Protein AF-A0A1J1H0W5-F1 (afdb_monomer_lite)

Radius of gyration: 16.23 Å; chains: 1; bounding box: 29×40×57 Å

Structure (mmCIF, N/CA/C/O backbone):
data_AF-A0A1J1H0W5-F1
#
_entry.id   AF-A0A1J1H0W5-F1
#
loop_
_atom_site.group_PDB
_atom_site.id
_atom_site.type_symbol
_atom_site.label_atom_id
_atom_site.label_alt_id
_atom_site.label_comp_id
_atom_site.label_asym_id
_atom_site.label_entity_id
_atom_site.label_seq_id
_atom_site.pdbx_PDB_ins_code
_atom_site.Cartn_x
_atom_site.Cartn_y
_atom_site.Cartn_z
_atom_site.occupancy
_atom_site.B_iso_or_equiv
_atom_site.auth_seq_id
_atom_site.auth_comp_id
_atom_site.auth_asym_id
_atom_site.auth_atom_id
_atom_site.pdbx_PDB_model_num
ATOM 1 N N . MET A 1 1 ? 16.595 33.497 -21.948 1.00 41.28 1 MET A N 1
ATOM 2 C CA . MET A 1 1 ? 16.938 32.380 -21.045 1.00 41.28 1 MET A CA 1
ATOM 3 C C . MET A 1 1 ? 15.684 32.081 -20.248 1.00 41.28 1 MET A C 1
ATOM 5 O O . MET A 1 1 ? 15.305 32.911 -19.437 1.00 41.28 1 MET A O 1
ATOM 9 N N . GLY A 1 2 ? 14.958 31.023 -20.613 1.00 39.31 2 GLY A N 1
ATOM 10 C CA . GLY A 1 2 ? 13.680 30.686 -19.987 1.00 39.31 2 GLY A CA 1
ATOM 11 C C . GLY A 1 2 ? 13.919 30.038 -18.631 1.00 39.31 2 GLY A C 1
ATOM 12 O O . GLY A 1 2 ? 14.630 29.039 -18.549 1.00 39.31 2 GLY A O 1
ATOM 13 N N . SER A 1 3 ? 13.364 30.646 -17.591 1.00 46.19 3 SER A N 1
ATOM 14 C CA . SER A 1 3 ? 13.200 30.083 -16.258 1.00 46.19 3 SER A CA 1
ATOM 15 C C . SER A 1 3 ? 12.463 28.753 -16.395 1.00 46.19 3 SER A C 1
ATOM 17 O O . SER A 1 3 ? 11.330 28.718 -16.866 1.00 46.19 3 SER A O 1
ATOM 19 N N . GLY A 1 4 ? 13.133 27.655 -16.044 1.00 38.47 4 GLY A N 1
ATOM 20 C CA . GLY A 1 4 ? 12.473 26.368 -15.895 1.00 38.47 4 GLY A CA 1
ATOM 21 C C . GLY A 1 4 ? 11.466 26.495 -14.765 1.00 38.47 4 GLY A C 1
ATOM 22 O O . GLY A 1 4 ? 11.858 26.672 -13.616 1.00 38.47 4 GLY A O 1
ATOM 23 N N . GLU A 1 5 ? 10.184 26.472 -15.104 1.00 40.41 5 GLU A N 1
ATOM 24 C CA . GLU A 1 5 ? 9.109 26.339 -14.134 1.00 40.41 5 GLU A CA 1
ATOM 25 C C . GLU A 1 5 ? 9.297 24.985 -13.446 1.00 40.41 5 GLU A C 1
ATOM 27 O O . GLU A 1 5 ? 8.983 23.925 -13.993 1.00 40.41 5 GLU A O 1
ATOM 32 N N . GLU A 1 6 ? 9.903 25.012 -12.261 1.00 44.88 6 GLU A N 1
ATOM 33 C CA . GLU A 1 6 ? 9.913 23.885 -11.347 1.00 44.88 6 GLU A CA 1
ATOM 34 C C . GLU A 1 6 ? 8.461 23.645 -10.941 1.00 44.88 6 GLU A C 1
ATOM 36 O O . GLU A 1 6 ? 7.933 24.290 -10.035 1.00 44.88 6 GLU A O 1
ATOM 41 N N . VAL A 1 7 ? 7.786 22.750 -11.669 1.00 44.03 7 VAL A N 1
ATOM 42 C CA . VAL A 1 7 ? 6.472 22.227 -11.299 1.00 44.03 7 VAL A CA 1
ATOM 43 C C . VAL A 1 7 ? 6.652 21.520 -9.961 1.00 44.03 7 VAL A C 1
ATOM 45 O O . VAL A 1 7 ? 6.958 20.330 -9.886 1.00 44.03 7 VAL A O 1
ATOM 48 N N . SER A 1 8 ? 6.494 22.286 -8.888 1.00 45.38 8 SER A N 1
ATOM 49 C CA . SER A 1 8 ? 6.282 21.772 -7.550 1.00 45.38 8 SER A CA 1
ATOM 50 C C . SER A 1 8 ? 4.943 21.059 -7.614 1.00 45.38 8 SER A C 1
ATOM 52 O O . SER A 1 8 ? 3.898 21.688 -7.498 1.00 45.38 8 SER A O 1
ATOM 54 N N . GLN A 1 9 ? 4.961 19.758 -7.921 1.00 52.62 9 GLN A N 1
ATOM 55 C CA . GLN A 1 9 ? 3.784 18.915 -7.758 1.00 52.62 9 GLN A CA 1
ATOM 56 C C . GLN A 1 9 ? 3.333 19.098 -6.314 1.00 52.62 9 GLN A C 1
ATOM 58 O O . GLN A 1 9 ? 4.004 18.618 -5.399 1.00 52.62 9 GLN A O 1
ATOM 63 N N . GLU A 1 10 ? 2.243 19.836 -6.131 1.00 48.41 10 GLU A N 1
ATOM 64 C CA . GLU A 1 10 ? 1.542 19.985 -4.869 1.00 48.41 10 GLU A CA 1
ATOM 65 C C . GLU A 1 10 ? 1.201 18.569 -4.399 1.00 48.41 10 GLU A C 1
ATOM 67 O O . GLU A 1 10 ? 0.291 17.911 -4.906 1.00 48.41 10 GLU A O 1
ATOM 72 N N . ARG A 1 11 ? 2.053 18.014 -3.532 1.00 59.56 11 ARG A N 1
ATOM 73 C CA . ARG A 1 11 ? 1.816 16.703 -2.948 1.00 59.56 11 ARG A CA 1
ATOM 74 C C . ARG A 1 11 ? 0.683 16.912 -1.973 1.00 59.56 11 ARG A C 1
ATOM 76 O O . ARG A 1 11 ? 0.903 17.469 -0.900 1.00 59.56 11 ARG A O 1
ATOM 83 N N . THR A 1 12 ? -0.510 16.472 -2.348 1.00 70.62 12 THR A N 1
ATOM 84 C CA . THR A 1 12 ? -1.612 16.389 -1.401 1.00 70.62 12 THR A CA 1
ATOM 85 C C . THR A 1 12 ? -1.138 15.593 -0.187 1.00 70.62 12 THR A C 1
ATOM 87 O O . THR A 1 12 ? -0.471 14.559 -0.317 1.00 70.62 12 THR A O 1
ATOM 90 N N . GLU A 1 13 ? -1.414 16.109 1.009 1.00 81.00 13 GLU A N 1
ATOM 91 C CA . GLU A 1 13 ? -0.881 15.564 2.266 1.00 81.00 13 GLU A CA 1
ATOM 92 C C . GLU A 1 13 ? -1.337 14.122 2.540 1.00 81.00 13 GLU A C 1
ATOM 94 O O . GLU A 1 13 ? -0.700 13.405 3.312 1.00 81.00 13 GLU A O 1
ATOM 99 N N . ASN A 1 14 ? -2.397 13.687 1.855 1.00 87.56 14 ASN A N 1
ATOM 100 C CA . ASN A 1 14 ? -2.951 12.341 1.882 1.00 87.56 14 ASN A CA 1
ATOM 101 C C . ASN A 1 14 ? -2.386 11.410 0.788 1.00 87.56 14 ASN A C 1
ATOM 103 O O . ASN A 1 14 ? -2.964 10.360 0.504 1.00 87.56 14 ASN A O 1
ATOM 107 N N . SER A 1 15 ? -1.271 11.774 0.144 1.00 90.12 15 SER A N 1
ATOM 108 C CA . SER A 1 15 ? -0.644 10.967 -0.908 1.00 90.12 15 SER A CA 1
ATOM 109 C C . SER A 1 15 ? 0.643 10.264 -0.453 1.00 90.12 15 SER A C 1
ATOM 111 O O . SER A 1 15 ? 1.508 10.827 0.219 1.00 90.12 15 SER A O 1
ATOM 113 N N . ILE A 1 16 ? 0.800 9.005 -0.869 1.00 91.56 16 ILE A N 1
ATOM 114 C CA . ILE A 1 16 ? 1.981 8.169 -0.648 1.00 91.56 16 ILE A CA 1
ATOM 115 C C . ILE A 1 16 ? 2.591 7.817 -2.002 1.00 91.56 16 ILE A C 1
ATOM 117 O O . ILE A 1 16 ? 2.038 7.032 -2.773 1.00 91.56 16 ILE A O 1
ATOM 121 N N . GLN A 1 17 ? 3.786 8.339 -2.273 1.00 92.12 17 GLN A N 1
ATOM 122 C CA . GLN A 1 17 ? 4.566 7.930 -3.436 1.00 92.12 17 GLN A CA 1
ATOM 123 C C . GLN A 1 17 ? 5.438 6.719 -3.089 1.00 92.12 17 GLN A C 1
ATOM 125 O O . GLN A 1 17 ? 6.348 6.801 -2.259 1.00 92.12 17 GLN A O 1
ATOM 130 N N . VAL A 1 18 ? 5.179 5.587 -3.742 1.00 94.50 18 VAL A N 1
ATOM 131 C CA . VAL A 1 18 ? 5.936 4.353 -3.518 1.00 94.50 18 VAL A CA 1
ATOM 132 C C . VAL A 1 18 ? 7.129 4.238 -4.457 1.00 94.50 18 VAL A C 1
ATOM 134 O O . VAL A 1 18 ? 7.125 4.717 -5.594 1.00 94.50 18 VAL A O 1
ATOM 137 N N . SER A 1 19 ? 8.156 3.538 -3.989 1.00 92.31 19 SER A N 1
ATOM 138 C CA . SER A 1 19 ? 9.332 3.183 -4.770 1.00 92.31 19 SER A CA 1
ATOM 139 C C . SER A 1 19 ? 9.667 1.705 -4.581 1.00 92.31 19 SER A C 1
ATOM 141 O O . SER A 1 19 ? 9.126 1.017 -3.717 1.00 92.31 19 SER A O 1
ATOM 143 N N . MET A 1 20 ? 10.585 1.203 -5.403 1.00 91.75 20 MET A N 1
ATOM 144 C CA . MET A 1 20 ? 11.031 -0.192 -5.351 1.00 91.75 20 MET A CA 1
ATOM 145 C C . MET A 1 20 ? 11.972 -0.494 -4.173 1.00 91.75 20 MET A C 1
ATOM 147 O O . MET A 1 20 ? 12.334 -1.650 -3.970 1.00 91.75 20 MET A O 1
ATOM 151 N N . THR A 1 21 ? 12.405 0.515 -3.408 1.00 91.56 21 THR A N 1
ATOM 152 C CA . THR A 1 21 ? 13.414 0.331 -2.349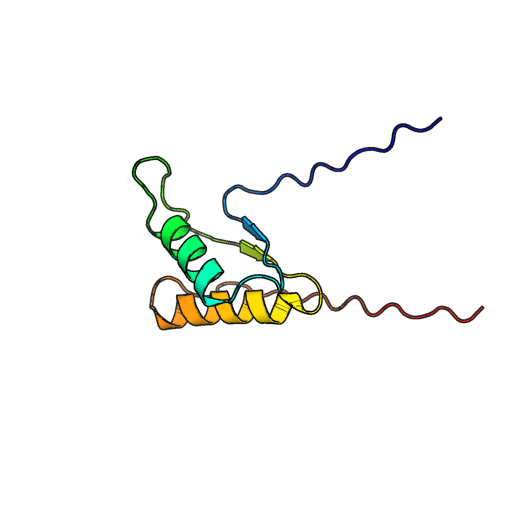 1.00 91.56 21 THR A CA 1
ATOM 153 C C . THR A 1 21 ? 12.831 -0.215 -1.050 1.00 91.56 21 THR A C 1
ATOM 155 O O . THR A 1 21 ? 13.566 -0.761 -0.225 1.00 91.56 21 THR A O 1
ATOM 158 N N . LYS A 1 22 ? 11.518 -0.075 -0.842 1.00 93.94 22 LYS A N 1
ATOM 159 C CA . LYS A 1 22 ? 10.818 -0.560 0.350 1.00 93.94 22 LYS A CA 1
ATOM 160 C C . LYS A 1 22 ? 9.758 -1.586 -0.033 1.00 93.94 22 LYS A C 1
ATOM 162 O O . LYS A 1 22 ? 9.207 -1.576 -1.130 1.00 93.94 22 LYS A O 1
ATOM 167 N N . LYS A 1 23 ? 9.477 -2.493 0.902 1.00 94.56 23 LYS A N 1
ATOM 168 C CA . LYS A 1 23 ? 8.449 -3.525 0.731 1.00 94.56 23 LYS A CA 1
ATOM 169 C C . LYS A 1 23 ? 7.043 -2.905 0.788 1.00 94.56 23 LYS A C 1
ATOM 171 O O . LYS A 1 23 ? 6.864 -1.912 1.491 1.00 94.56 23 LYS A O 1
ATOM 176 N N . PRO A 1 24 ? 6.029 -3.526 0.163 1.00 94.00 24 PRO A N 1
ATOM 177 C CA . PRO A 1 24 ? 4.643 -3.053 0.236 1.00 94.00 24 PRO A CA 1
ATOM 178 C C . PRO A 1 24 ? 4.122 -2.881 1.673 1.00 94.00 24 PRO A C 1
ATOM 180 O O . PRO A 1 24 ? 3.436 -1.910 1.970 1.00 94.00 24 PRO A O 1
ATOM 183 N N . THR A 1 25 ? 4.533 -3.762 2.594 1.00 94.94 25 THR A N 1
ATOM 184 C CA . THR A 1 25 ? 4.179 -3.696 4.025 1.00 94.94 25 THR A CA 1
ATOM 185 C C . THR A 1 25 ? 4.619 -2.401 4.706 1.00 94.94 25 THR A C 1
ATOM 187 O O . THR A 1 25 ? 3.969 -1.944 5.641 1.00 94.94 25 THR A O 1
ATOM 190 N N . PHE A 1 26 ? 5.717 -1.790 4.253 1.00 94.94 26 PHE A N 1
ATOM 191 C CA . PHE A 1 26 ? 6.176 -0.508 4.780 1.00 94.94 26 PHE A CA 1
ATOM 192 C C . PHE A 1 26 ? 5.189 0.608 4.432 1.00 94.94 26 PHE A C 1
ATOM 194 O O . PHE A 1 26 ? 4.788 1.367 5.309 1.00 94.94 26 PHE A O 1
ATOM 201 N N . TYR A 1 27 ? 4.757 0.667 3.172 1.00 94.88 27 TYR A N 1
ATOM 202 C CA . TYR A 1 27 ? 3.802 1.670 2.705 1.00 94.88 27 TYR A CA 1
ATOM 203 C C . TYR A 1 27 ? 2.399 1.444 3.274 1.00 94.88 27 TYR A C 1
ATOM 205 O O . TYR A 1 27 ? 1.748 2.413 3.647 1.00 94.88 27 TYR A O 1
ATOM 213 N N . ALA A 1 28 ? 1.977 0.189 3.452 1.00 93.56 28 ALA A N 1
ATOM 214 C CA . ALA A 1 28 ? 0.716 -0.137 4.121 1.00 93.56 28 ALA A CA 1
ATOM 215 C C . ALA A 1 28 ? 0.669 0.395 5.565 1.00 93.56 28 ALA A C 1
ATOM 217 O O . ALA A 1 28 ? -0.333 0.960 5.987 1.00 93.56 28 ALA A O 1
ATOM 218 N N . ARG A 1 29 ? 1.779 0.308 6.316 1.00 93.38 29 ARG A N 1
ATOM 219 C CA . ARG A 1 29 ? 1.869 0.889 7.670 1.00 93.38 29 ARG A CA 1
ATOM 220 C C . ARG A 1 29 ? 1.764 2.414 7.673 1.00 93.38 29 ARG A C 1
ATOM 222 O O . ARG A 1 29 ? 1.224 2.970 8.624 1.00 93.38 29 ARG A O 1
ATOM 229 N N . ILE A 1 30 ? 2.287 3.081 6.643 1.00 92.00 30 ILE A N 1
ATOM 230 C CA . ILE A 1 30 ? 2.134 4.535 6.484 1.00 92.00 30 ILE A CA 1
ATOM 231 C C . ILE A 1 30 ? 0.668 4.865 6.204 1.00 92.00 30 ILE A C 1
ATOM 233 O O . ILE A 1 30 ? 0.105 5.698 6.904 1.00 92.00 30 ILE A O 1
ATOM 237 N N . GLY A 1 31 ? 0.039 4.161 5.258 1.00 91.00 31 GLY A N 1
ATOM 238 C CA . GLY A 1 31 ? -1.382 4.329 4.955 1.00 91.00 31 GLY A CA 1
ATOM 239 C C . GLY A 1 31 ? -2.269 4.081 6.175 1.00 91.00 31 GLY A C 1
ATOM 240 O O . GLY A 1 31 ? -3.152 4.880 6.457 1.00 91.00 31 GLY A O 1
ATOM 241 N N . LYS A 1 32 ? -1.965 3.056 6.981 1.00 91.50 32 LYS A N 1
ATOM 242 C CA . LYS A 1 32 ? -2.650 2.804 8.257 1.00 91.50 32 LYS A CA 1
ATOM 243 C C . LYS A 1 32 ? -2.596 4.006 9.191 1.00 91.50 32 LYS A C 1
ATOM 245 O O . LYS A 1 32 ? -3.627 4.412 9.704 1.00 91.50 32 LYS A O 1
ATOM 250 N N . ARG A 1 33 ? -1.408 4.586 9.390 1.00 90.06 33 ARG A N 1
ATOM 251 C CA . ARG A 1 33 ? -1.244 5.777 10.239 1.00 90.06 33 ARG A CA 1
ATOM 252 C C . ARG A 1 33 ? -1.990 6.988 9.686 1.00 90.06 33 ARG A C 1
ATOM 254 O O . ARG A 1 33 ? -2.486 7.785 10.468 1.00 90.06 33 ARG A O 1
ATOM 261 N N . MET A 1 34 ? -2.074 7.120 8.362 1.00 89.19 34 MET A N 1
ATOM 262 C CA . MET A 1 34 ? -2.867 8.174 7.727 1.00 89.19 34 MET A CA 1
ATOM 263 C C . MET A 1 34 ? -4.370 7.991 7.981 1.00 89.19 34 MET A C 1
ATOM 265 O O . MET A 1 34 ? -5.041 8.981 8.232 1.00 89.19 34 MET A O 1
ATOM 269 N N . PHE A 1 35 ? -4.884 6.758 7.997 1.00 87.50 35 PHE A N 1
ATOM 270 C CA . PHE A 1 35 ? -6.295 6.473 8.297 1.00 87.50 35 PHE A CA 1
ATOM 271 C C . PHE A 1 35 ? -6.654 6.546 9.782 1.00 87.50 35 PHE A C 1
ATOM 273 O O . PHE A 1 35 ? -7.759 6.944 10.125 1.00 87.50 35 PHE A O 1
ATOM 280 N N . THR A 1 36 ? -5.754 6.152 10.684 1.00 85.31 36 THR A N 1
ATOM 281 C CA . THR A 1 36 ? -6.028 6.194 12.132 1.00 85.31 36 THR A CA 1
ATOM 282 C C . THR A 1 36 ? -5.741 7.557 12.754 1.00 85.31 36 THR A C 1
ATOM 284 O O . THR A 1 36 ? -6.152 7.810 13.882 1.00 85.31 36 THR A O 1
ATOM 287 N N . GLY A 1 37 ? -5.008 8.415 12.041 1.00 78.69 37 GLY A N 1
ATOM 288 C CA . GLY A 1 37 ? -4.444 9.637 12.593 1.00 78.69 37 GLY A CA 1
ATOM 289 C C . GLY A 1 37 ? -3.315 9.355 13.589 1.00 78.69 37 GLY A C 1
ATOM 290 O O . GLY A 1 37 ? -2.986 8.207 13.910 1.00 78.69 37 GLY A O 1
ATOM 291 N N . ASN A 1 38 ? -2.696 10.431 14.061 1.00 79.06 38 ASN A N 1
ATOM 292 C CA . ASN A 1 38 ? -1.770 10.456 15.190 1.00 79.06 38 ASN A CA 1
ATOM 293 C C . ASN A 1 38 ? -2.055 11.711 16.034 1.00 79.06 38 ASN A C 1
ATOM 295 O O . ASN A 1 38 ? -2.771 12.599 15.583 1.00 79.06 38 ASN A O 1
ATOM 299 N N . GLU A 1 39 ? -1.446 11.840 17.212 1.00 74.31 39 GLU A N 1
ATOM 300 C CA . GLU A 1 39 ? -1.603 13.023 18.082 1.00 74.31 39 GLU A CA 1
ATOM 301 C C . GLU A 1 39 ? -1.283 14.353 17.364 1.00 74.31 39 GLU A C 1
ATOM 303 O O . GLU A 1 39 ? -1.820 15.399 17.716 1.00 74.31 39 GLU A O 1
ATOM 308 N N . GLU A 1 40 ? -0.452 14.308 16.318 1.00 74.94 40 GLU A N 1
ATOM 309 C CA . GLU A 1 40 ? -0.051 15.472 15.517 1.00 74.94 40 GLU A CA 1
ATOM 310 C C . GLU A 1 40 ? -0.906 15.709 14.261 1.00 74.94 40 GLU A C 1
ATOM 312 O O . GLU A 1 40 ? -0.884 16.808 13.707 1.00 74.94 40 GLU A O 1
ATOM 317 N N . LYS A 1 41 ? -1.616 14.690 13.755 1.00 78.56 41 LYS A N 1
ATOM 318 C CA . LYS A 1 41 ? -2.346 14.770 12.480 1.00 78.56 41 LYS A CA 1
ATOM 319 C C . LYS A 1 41 ? -3.663 14.013 12.542 1.00 78.56 41 LYS A C 1
ATOM 321 O O . LYS A 1 41 ? -3.689 12.824 12.857 1.00 78.56 41 LYS A O 1
ATOM 326 N N . ASN A 1 42 ? -4.734 14.695 12.151 1.00 83.69 42 ASN A N 1
ATOM 327 C CA . ASN A 1 42 ? -6.047 14.080 12.012 1.00 83.69 42 ASN A CA 1
ATOM 328 C C . ASN A 1 42 ? -6.023 12.942 10.975 1.00 83.69 42 ASN A C 1
ATOM 330 O O . ASN A 1 42 ? -5.235 12.998 10.024 1.00 83.69 42 ASN A O 1
ATOM 334 N N . PRO A 1 43 ? -6.869 11.916 11.158 1.00 88.38 43 PRO A N 1
ATOM 335 C CA . PRO A 1 43 ? -7.052 10.868 10.165 1.00 88.38 43 PRO A CA 1
ATOM 336 C C . PRO A 1 43 ? -7.570 11.442 8.841 1.00 88.38 43 PRO A C 1
ATOM 338 O O . PRO A 1 43 ? -8.329 12.411 8.830 1.00 88.38 43 PRO A O 1
ATOM 341 N N . PHE A 1 44 ? -7.168 10.825 7.733 1.00 88.56 44 PHE A N 1
ATOM 342 C CA . PHE A 1 44 ? -7.690 11.116 6.400 1.00 88.56 44 PHE A CA 1
ATOM 343 C C . PHE A 1 44 ? -8.776 10.110 6.016 1.00 88.56 44 PHE A C 1
ATOM 345 O O . PHE A 1 44 ? -8.610 8.911 6.232 1.00 88.56 44 PHE A O 1
ATOM 352 N N . ASP A 1 45 ? -9.836 10.593 5.367 1.00 87.31 45 ASP A N 1
ATOM 353 C CA . ASP A 1 45 ? -10.896 9.741 4.807 1.00 87.31 45 ASP A CA 1
ATOM 354 C C . ASP A 1 45 ? -10.442 8.983 3.548 1.00 87.31 45 ASP A C 1
ATOM 356 O O . ASP A 1 45 ? -10.959 7.912 3.232 1.00 87.31 45 ASP A O 1
ATOM 360 N N . GLU A 1 46 ? -9.460 9.524 2.821 1.00 88.38 46 GLU A N 1
ATOM 361 C CA . GLU A 1 46 ? -8.915 8.937 1.596 1.00 88.38 46 GLU A CA 1
ATOM 362 C C . GLU A 1 46 ? -7.388 9.044 1.571 1.00 88.38 46 GLU A C 1
ATOM 364 O O . GLU A 1 46 ? -6.829 10.100 1.870 1.00 88.38 46 GLU A O 1
ATOM 369 N N . VAL A 1 47 ? -6.716 7.965 1.152 1.00 89.69 47 VAL A N 1
ATOM 370 C CA . VAL A 1 47 ? -5.259 7.910 0.967 1.00 89.69 47 VAL A CA 1
ATOM 371 C C . VAL A 1 47 ? -4.926 7.470 -0.456 1.00 89.69 47 VAL A C 1
ATOM 373 O O . VAL A 1 47 ? -5.351 6.408 -0.911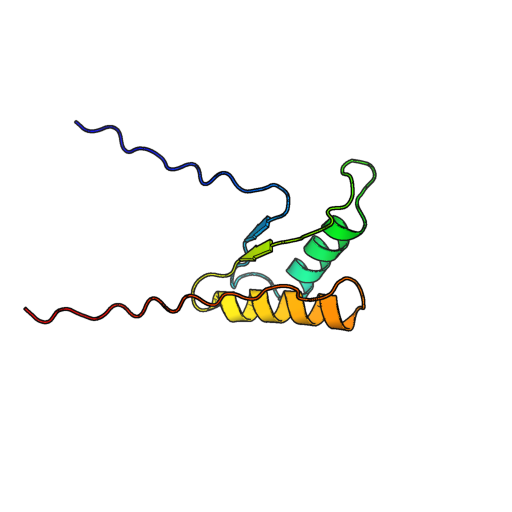 1.00 89.69 47 VAL A O 1
ATOM 376 N N . ILE A 1 48 ? -4.100 8.256 -1.147 1.00 91.38 48 ILE A N 1
ATOM 377 C CA . ILE A 1 48 ? -3.734 8.023 -2.548 1.00 91.38 48 ILE A CA 1
ATOM 378 C C . ILE A 1 48 ? -2.357 7.361 -2.613 1.00 91.38 48 ILE A C 1
ATOM 380 O O . ILE A 1 48 ? -1.352 7.977 -2.265 1.00 91.38 48 ILE A O 1
ATOM 384 N N . ILE A 1 49 ? -2.274 6.118 -3.097 1.00 92.06 49 ILE A N 1
ATOM 385 C CA . ILE A 1 49 ? -0.998 5.397 -3.247 1.00 92.06 49 ILE A CA 1
ATOM 386 C C . ILE A 1 49 ? -0.559 5.403 -4.714 1.00 92.06 49 ILE A C 1
ATOM 388 O O . ILE A 1 49 ? -1.130 4.710 -5.555 1.00 92.06 49 ILE A O 1
ATOM 392 N N . THR A 1 50 ? 0.518 6.126 -5.016 1.00 92.00 50 THR A N 1
ATOM 393 C CA . THR A 1 50 ? 1.022 6.306 -6.385 1.00 92.00 50 THR A CA 1
ATOM 394 C C . THR A 1 50 ? 2.344 5.576 -6.585 1.00 92.00 50 THR A C 1
ATOM 396 O O . THR A 1 50 ? 3.318 5.832 -5.878 1.00 92.00 50 THR A O 1
ATOM 399 N N . GLY A 1 51 ? 2.420 4.701 -7.592 1.00 91.00 51 GLY A N 1
ATOM 400 C CA . GLY A 1 51 ? 3.646 3.997 -7.980 1.00 91.00 51 GLY A CA 1
ATOM 401 C C . GLY A 1 51 ? 3.916 4.097 -9.477 1.00 91.00 51 GLY A C 1
ATOM 402 O O . GLY A 1 51 ? 3.043 3.787 -10.284 1.00 91.00 51 GLY A O 1
ATOM 403 N N . LEU A 1 52 ? 5.136 4.496 -9.847 1.00 89.81 52 LEU A N 1
ATOM 404 C CA . LEU A 1 52 ? 5.548 4.671 -11.243 1.00 89.81 52 LEU A CA 1
ATOM 405 C C . LEU A 1 52 ? 6.259 3.424 -11.789 1.00 89.81 52 LEU A C 1
ATOM 407 O O . LEU A 1 52 ? 7.160 2.873 -11.150 1.00 89.81 52 LEU A O 1
ATOM 411 N N . GLY A 1 53 ? 5.889 3.001 -13.001 1.00 89.12 53 GLY A N 1
ATOM 412 C CA . GLY A 1 53 ? 6.529 1.885 -13.703 1.00 89.12 53 GLY A CA 1
ATOM 413 C C . GLY A 1 53 ? 6.496 0.586 -12.893 1.00 89.12 53 GLY A C 1
ATOM 414 O O . GLY A 1 53 ? 5.439 0.104 -12.500 1.00 89.12 53 GLY A O 1
ATOM 415 N N . SER A 1 54 ? 7.662 0.010 -12.599 1.00 88.94 54 SER A N 1
ATOM 416 C CA . SER A 1 54 ? 7.748 -1.225 -11.804 1.00 88.94 54 SER A CA 1
ATOM 417 C C . SER A 1 54 ? 7.236 -1.058 -10.367 1.00 88.94 54 SER A C 1
ATOM 419 O O . SER A 1 54 ? 6.773 -2.033 -9.772 1.00 88.94 54 SER A O 1
ATOM 421 N N . ALA A 1 55 ? 7.262 0.167 -9.823 1.00 92.00 55 ALA A N 1
ATOM 422 C CA . ALA A 1 55 ? 6.776 0.459 -8.476 1.00 92.00 55 ALA A CA 1
ATOM 423 C C . ALA A 1 55 ? 5.245 0.384 -8.361 1.00 92.00 55 ALA A C 1
ATOM 425 O O . ALA A 1 55 ? 4.729 0.279 -7.251 1.00 92.00 55 ALA A O 1
ATOM 426 N N . THR A 1 56 ? 4.505 0.346 -9.475 1.00 91.56 56 THR A N 1
ATOM 427 C CA . THR A 1 56 ? 3.052 0.112 -9.461 1.00 91.56 56 THR A CA 1
ATOM 428 C C . THR A 1 56 ? 2.700 -1.203 -8.755 1.00 91.56 56 THR A C 1
ATOM 430 O O . THR A 1 56 ? 1.731 -1.255 -8.005 1.00 91.56 56 THR A O 1
ATOM 433 N N . LYS A 1 57 ? 3.533 -2.250 -8.879 1.00 91.75 57 LYS A N 1
ATOM 434 C CA . LYS A 1 57 ? 3.332 -3.515 -8.143 1.00 91.75 57 LYS A CA 1
ATOM 435 C C . LYS A 1 57 ? 3.404 -3.329 -6.627 1.00 91.75 57 LYS A C 1
ATOM 437 O O . LYS A 1 57 ? 2.694 -4.004 -5.888 1.00 91.75 57 LYS A O 1
ATOM 442 N N . ILE A 1 58 ? 4.254 -2.412 -6.166 1.00 94.75 58 ILE A N 1
ATOM 443 C CA . ILE A 1 58 ? 4.386 -2.083 -4.746 1.00 94.75 58 ILE A CA 1
ATOM 444 C C . ILE A 1 58 ? 3.163 -1.302 -4.265 1.00 94.75 58 ILE A C 1
ATOM 446 O O . ILE A 1 58 ? 2.668 -1.592 -3.180 1.00 94.75 58 ILE A O 1
ATOM 450 N N . ALA A 1 59 ? 2.643 -0.381 -5.085 1.00 93.00 59 ALA A N 1
ATOM 451 C CA . ALA A 1 59 ? 1.431 0.381 -4.780 1.00 93.00 59 ALA A CA 1
ATOM 452 C C . ALA A 1 59 ? 0.223 -0.549 -4.606 1.00 93.00 59 ALA A C 1
ATOM 454 O O . ALA A 1 59 ? -0.437 -0.519 -3.571 1.00 93.00 59 ALA A O 1
ATOM 455 N N . ILE A 1 60 ? 0.010 -1.448 -5.575 1.00 92.19 60 ILE A N 1
ATOM 456 C CA . ILE A 1 60 ? -1.057 -2.458 -5.534 1.00 92.19 60 ILE A CA 1
ATOM 457 C C . ILE A 1 60 ? -0.887 -3.368 -4.314 1.00 92.19 60 ILE A C 1
ATOM 459 O O . ILE A 1 60 ? -1.844 -3.628 -3.591 1.00 92.19 60 ILE A O 1
ATOM 463 N N . GLY A 1 61 ? 0.339 -3.832 -4.052 1.00 93.81 61 GLY A N 1
ATOM 464 C CA . GLY A 1 61 ? 0.618 -4.677 -2.894 1.00 93.81 61 GLY A CA 1
ATOM 465 C C . GLY A 1 61 ? 0.320 -3.982 -1.564 1.00 93.81 61 GLY A C 1
ATOM 466 O O . GLY A 1 61 ? -0.195 -4.622 -0.655 1.00 93.81 61 GLY A O 1
ATOM 467 N N . ALA A 1 62 ? 0.623 -2.688 -1.443 1.00 94.12 62 ALA A N 1
ATOM 468 C CA . ALA A 1 62 ? 0.355 -1.921 -0.231 1.00 94.12 62 ALA A CA 1
ATOM 469 C C . ALA A 1 62 ? -1.153 -1.746 -0.013 1.00 94.12 62 ALA A C 1
ATOM 471 O O . ALA A 1 62 ? -1.637 -2.041 1.077 1.00 94.12 62 ALA A O 1
ATOM 472 N N . ALA A 1 63 ? -1.889 -1.366 -1.062 1.00 92.19 63 ALA A N 1
ATOM 473 C CA . ALA A 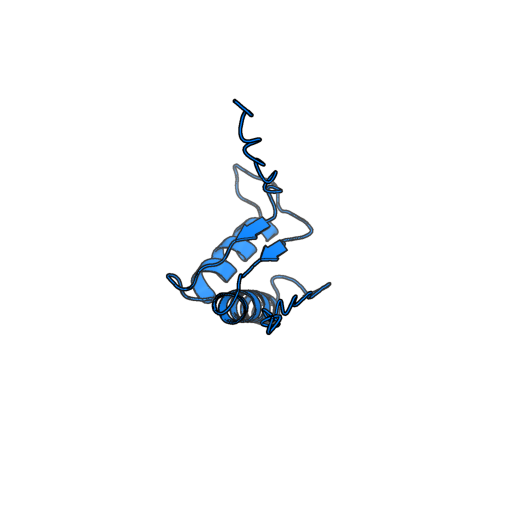1 63 ? -3.344 -1.247 -1.021 1.00 92.19 63 ALA A CA 1
ATOM 474 C C . ALA A 1 63 ? -4.020 -2.582 -0.656 1.00 92.19 63 ALA A C 1
ATOM 476 O O . ALA A 1 63 ? -4.866 -2.622 0.228 1.00 92.19 63 ALA A O 1
ATOM 477 N N . SER A 1 64 ? -3.580 -3.695 -1.256 1.00 93.81 64 SER A N 1
ATOM 478 C CA . SER A 1 64 ? -4.126 -5.026 -0.954 1.00 93.81 64 SER A CA 1
ATOM 479 C C . SER A 1 64 ? -3.856 -5.476 0.486 1.00 93.81 64 SER A C 1
ATOM 481 O O . SER A 1 64 ? -4.676 -6.173 1.075 1.00 93.81 64 SER A O 1
ATOM 483 N N . ILE A 1 65 ? -2.718 -5.097 1.080 1.00 94.31 65 ILE A N 1
ATOM 484 C CA . ILE A 1 65 ? -2.457 -5.371 2.502 1.00 94.31 65 ILE A CA 1
ATOM 485 C C . ILE A 1 65 ? -3.417 -4.566 3.378 1.00 94.31 65 ILE A C 1
ATOM 487 O O . ILE A 1 65 ? -3.980 -5.124 4.311 1.00 94.31 65 ILE A O 1
ATOM 491 N N . MET A 1 66 ? -3.628 -3.287 3.060 1.00 91.25 66 MET A N 1
ATOM 492 C CA . MET A 1 66 ? -4.539 -2.429 3.822 1.00 91.25 66 MET A CA 1
ATOM 493 C C . MET A 1 66 ? -5.985 -2.931 3.775 1.00 91.25 66 MET A C 1
ATOM 495 O O . MET A 1 66 ? -6.646 -2.952 4.808 1.00 91.25 66 MET A O 1
ATOM 499 N N . GLU A 1 67 ? -6.434 -3.398 2.611 1.00 91.50 67 GLU A N 1
ATOM 500 C CA . GLU A 1 67 ? -7.747 -4.028 2.439 1.00 91.50 67 GLU A CA 1
ATOM 501 C C . GLU A 1 67 ? -7.869 -5.327 3.251 1.00 91.50 67 GLU A C 1
ATOM 503 O O . GLU A 1 67 ? -8.846 -5.528 3.962 1.00 91.50 67 GLU A O 1
ATOM 508 N N . LYS A 1 68 ? -6.847 -6.194 3.222 1.00 92.75 68 LYS A N 1
ATOM 509 C CA . LYS A 1 68 ? -6.838 -7.450 3.998 1.00 92.75 68 LYS A CA 1
ATOM 510 C C . LYS A 1 68 ? -6.824 -7.248 5.509 1.00 92.75 68 LYS A C 1
ATOM 512 O O . LYS A 1 68 ? -7.290 -8.118 6.235 1.00 92.75 68 LYS A O 1
ATOM 517 N N . GLU A 1 69 ? -6.225 -6.159 5.976 1.00 90.69 69 GLU A N 1
ATOM 518 C CA . GLU A 1 69 ? -6.194 -5.795 7.394 1.00 90.69 69 GLU A CA 1
ATOM 519 C C . GLU A 1 69 ? -7.442 -5.003 7.833 1.00 90.69 69 GLU A C 1
ATOM 521 O O . GLU A 1 69 ? -7.465 -4.531 8.968 1.00 90.69 69 GLU A O 1
ATOM 526 N N . ASP A 1 70 ? -8.452 -4.857 6.964 1.00 87.62 70 ASP A N 1
ATOM 527 C CA . ASP A 1 70 ? -9.699 -4.116 7.219 1.00 87.62 70 ASP A CA 1
ATOM 528 C C . ASP A 1 70 ? -9.458 -2.645 7.620 1.00 87.62 70 ASP A C 1
ATOM 530 O O . ASP A 1 70 ? -10.195 -2.041 8.391 1.00 87.62 70 ASP A O 1
ATOM 534 N N . ILE A 1 71 ? -8.370 -2.051 7.113 1.00 85.06 71 ILE A N 1
ATOM 535 C CA . ILE A 1 71 ? -7.985 -0.660 7.412 1.00 85.06 71 ILE A CA 1
ATOM 536 C C . ILE A 1 71 ? -8.754 0.319 6.515 1.00 85.06 71 ILE A C 1
ATOM 538 O O . ILE A 1 71 ? -8.973 1.467 6.892 1.00 85.06 71 ILE A O 1
ATOM 542 N N . GLY A 1 72 ? -9.144 -0.121 5.318 1.00 80.94 72 GLY A N 1
ATOM 543 C CA . GLY A 1 72 ? -9.893 0.673 4.350 1.00 80.94 72 GLY A CA 1
ATOM 544 C C . GLY A 1 72 ? -10.204 -0.125 3.086 1.00 80.94 72 GLY A C 1
ATOM 545 O O . GLY A 1 72 ? -9.623 -1.183 2.847 1.00 80.94 72 GLY A O 1
ATOM 546 N N . CYS A 1 73 ? -11.114 0.394 2.265 1.00 81.50 73 CYS A N 1
ATOM 547 C CA . CYS A 1 73 ? -11.509 -0.220 0.996 1.00 81.50 73 CYS A CA 1
ATOM 548 C C . CYS A 1 73 ? -10.849 0.494 -0.190 1.00 81.50 73 CYS A C 1
ATOM 550 O O . CYS A 1 73 ? -10.692 1.716 -0.187 1.00 81.50 73 CYS A O 1
ATOM 552 N N . ILE A 1 74 ? -10.501 -0.253 -1.239 1.00 85.56 74 ILE A N 1
ATOM 553 C CA . ILE A 1 74 ? -9.983 0.335 -2.479 1.00 85.56 74 ILE A CA 1
ATOM 554 C C . ILE A 1 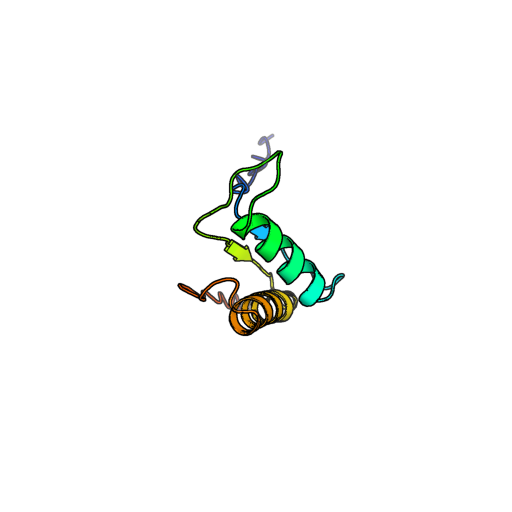74 ? -11.160 0.922 -3.269 1.00 85.56 74 ILE A C 1
ATOM 556 O O . ILE A 1 74 ? -11.889 0.192 -3.935 1.00 85.56 74 ILE A O 1
ATOM 560 N N . TYR A 1 75 ? -11.347 2.243 -3.208 1.00 81.44 75 TYR A N 1
ATOM 561 C CA . TYR A 1 75 ? -12.440 2.922 -3.919 1.00 81.44 75 TYR A CA 1
ATOM 562 C C . TYR A 1 75 ? -12.154 3.113 -5.416 1.00 81.44 75 TYR A C 1
ATOM 564 O O . TYR A 1 75 ? -13.015 2.886 -6.265 1.00 81.44 75 TYR A O 1
ATOM 572 N N . HIS A 1 76 ? -10.927 3.508 -5.762 1.00 81.50 76 HIS A N 1
ATOM 573 C CA . HIS A 1 76 ? -10.527 3.757 -7.143 1.00 81.50 76 HIS A CA 1
ATOM 574 C C . HIS A 1 76 ? -9.095 3.282 -7.395 1.00 81.50 76 HIS A C 1
ATOM 576 O O . HIS A 1 76 ? -8.192 3.541 -6.602 1.00 81.50 76 HIS A O 1
ATOM 582 N N . SER A 1 77 ? -8.868 2.606 -8.525 1.00 78.56 77 SER A N 1
ATOM 583 C CA . SER A 1 77 ? -7.522 2.257 -8.983 1.00 78.56 77 SER A CA 1
ATOM 584 C C . SER A 1 77 ? -7.339 2.686 -10.435 1.00 78.56 77 SER A C 1
ATOM 586 O O . SER A 1 77 ? -8.103 2.295 -11.317 1.00 78.56 77 SER A O 1
ATOM 588 N N . MET A 1 78 ? -6.319 3.508 -10.683 1.00 77.31 78 MET A N 1
ATOM 589 C CA . MET A 1 78 ? -5.962 3.974 -12.019 1.00 77.31 78 MET A CA 1
ATOM 590 C C . MET A 1 78 ? -4.540 3.521 -12.344 1.00 77.31 78 MET A C 1
ATOM 592 O O . MET A 1 78 ? -3.586 3.874 -11.653 1.00 77.31 78 MET A O 1
ATOM 596 N N . ILE A 1 79 ? -4.387 2.739 -13.414 1.00 77.56 79 ILE A N 1
ATOM 597 C CA . ILE A 1 79 ? -3.081 2.293 -13.912 1.00 77.56 79 ILE A CA 1
ATOM 598 C C . ILE A 1 79 ? -2.859 2.925 -15.283 1.00 77.56 79 ILE A C 1
ATOM 600 O O . ILE A 1 79 ? -3.460 2.516 -16.275 1.00 77.56 79 ILE A O 1
ATOM 604 N N . CYS A 1 80 ? -1.971 3.916 -15.351 1.00 70.38 80 CYS A N 1
ATOM 605 C CA . CYS A 1 80 ? -1.586 4.538 -16.613 1.00 70.38 80 CYS A CA 1
ATOM 606 C C . CYS A 1 80 ? -0.390 3.797 -17.231 1.00 70.38 80 CYS A C 1
ATOM 608 O O . CYS A 1 80 ? 0.725 3.837 -16.707 1.00 70.38 80 CYS A O 1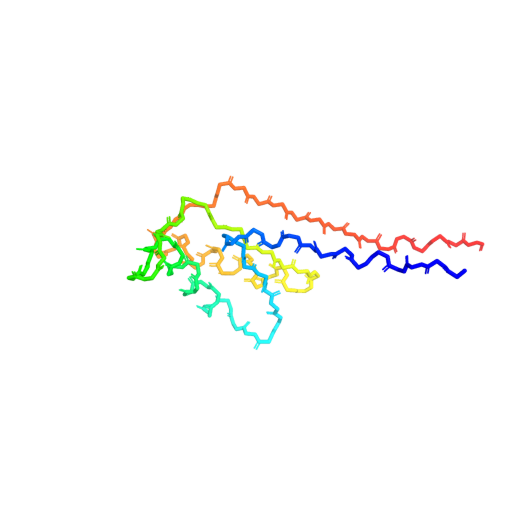
ATOM 610 N N . ASN A 1 81 ? -0.615 3.118 -18.359 1.00 66.75 81 ASN A N 1
ATOM 611 C CA . ASN A 1 81 ? 0.451 2.494 -19.142 1.00 66.75 81 ASN A CA 1
ATOM 612 C C . ASN A 1 81 ? 0.942 3.449 -20.239 1.00 66.75 81 ASN A C 1
ATOM 614 O O . ASN A 1 81 ? 0.426 3.463 -21.354 1.00 66.75 81 ASN A O 1
ATOM 618 N N . CYS A 1 82 ? 1.993 4.216 -19.947 1.00 60.38 82 CYS A N 1
ATOM 619 C CA . CYS A 1 82 ? 2.707 4.993 -20.959 1.00 60.38 82 CYS A CA 1
ATOM 620 C C . CYS A 1 82 ? 3.697 4.099 -21.716 1.00 60.38 82 CYS A C 1
ATOM 622 O O . CYS A 1 82 ? 4.888 4.043 -21.401 1.00 60.38 82 CYS A O 1
ATOM 624 N N . THR A 1 83 ? 3.226 3.393 -22.743 1.00 66.12 83 THR A N 1
ATOM 625 C CA . THR A 1 83 ? 4.131 2.717 -23.678 1.00 66.12 83 THR A CA 1
ATOM 626 C C . THR A 1 83 ? 4.748 3.772 -24.595 1.00 66.12 83 THR A C 1
ATOM 628 O O . THR A 1 83 ? 4.044 4.381 -25.400 1.00 66.12 83 THR A O 1
ATOM 631 N N . LYS A 1 84 ? 6.066 4.012 -24.501 1.00 57.91 84 LYS A N 1
ATOM 632 C CA . LYS A 1 84 ? 6.780 4.850 -25.479 1.00 57.91 84 LYS A CA 1
ATOM 633 C C . LYS A 1 84 ? 6.660 4.193 -26.859 1.00 57.91 84 LYS A C 1
ATOM 635 O O . LYS A 1 84 ? 7.469 3.333 -27.203 1.00 57.91 84 LYS A O 1
ATOM 640 N N . ARG A 1 85 ? 5.665 4.577 -27.667 1.00 55.16 85 ARG A N 1
ATOM 641 C CA . ARG A 1 85 ? 5.663 4.254 -29.097 1.00 55.16 85 ARG A CA 1
ATOM 642 C C . ARG A 1 85 ? 6.877 4.956 -29.696 1.00 55.16 85 ARG A C 1
ATOM 644 O O . ARG A 1 85 ? 6.894 6.179 -29.806 1.00 55.16 85 ARG A O 1
ATOM 651 N N . LYS A 1 86 ? 7.918 4.193 -30.042 1.00 54.53 86 LYS A N 1
ATOM 652 C CA . LYS A 1 86 ? 8.994 4.700 -30.896 1.00 54.53 86 LYS A CA 1
ATOM 653 C C . LYS A 1 86 ? 8.350 5.090 -32.224 1.00 54.53 86 LYS A C 1
ATOM 655 O O . LYS A 1 86 ? 7.982 4.219 -33.006 1.00 54.53 86 LYS A O 1
ATOM 660 N N . ILE A 1 87 ? 8.195 6.389 -32.454 1.00 61.84 87 ILE A N 1
ATOM 661 C CA . ILE A 1 87 ? 7.913 6.928 -33.780 1.00 61.84 87 ILE A CA 1
ATOM 662 C C . ILE A 1 87 ? 9.169 6.626 -34.604 1.00 61.84 87 ILE A C 1
ATOM 664 O O . ILE A 1 87 ? 10.204 7.265 -34.416 1.00 61.84 87 ILE A O 1
ATOM 668 N N . LYS A 1 88 ? 9.113 5.577 -35.433 1.00 59.12 88 LYS A N 1
ATOM 669 C CA . LYS A 1 88 ? 10.091 5.376 -36.506 1.00 59.12 88 LYS A CA 1
ATOM 670 C C . LYS A 1 88 ? 9.921 6.566 -37.452 1.00 59.12 88 LYS A C 1
ATOM 672 O O . LYS A 1 88 ? 8.843 6.724 -38.017 1.00 59.12 88 LYS A O 1
ATOM 677 N N . ARG A 1 89 ? 10.940 7.423 -37.516 1.00 64.50 89 ARG A N 1
ATOM 678 C CA . ARG A 1 89 ? 11.128 8.334 -38.646 1.00 64.50 89 ARG A CA 1
ATOM 679 C C . ARG A 1 89 ? 11.613 7.534 -39.843 1.00 64.50 89 ARG A C 1
ATOM 681 O O . ARG A 1 89 ? 12.355 6.552 -39.599 1.00 64.50 89 ARG A O 1
#

Organism: Plasmodium gallinaceum (NCBI:txid5849)

pLDDT: mean 80.15, std 16.54, ra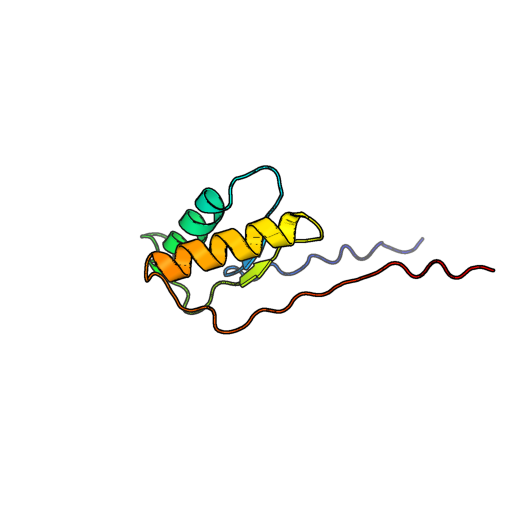nge [38.47, 94.94]

Foldseek 3Di:
DDDDPPPPPPQDPQEDEFDPPDALCVVLVVNLCLQPDDPVGDHDPDHHYDYPDVRVVSSVSNQVVCVVVVSDDDPDDDDDDPDPPPPDD

Secondary structure (DSSP, 8-state):
------------TTEEEE-TTS-HHHHHHHHHHHHH-BTTBPPPS--EEEE-GGGHHHHHHHHHHHHHTTS------------------

Sequence (89 aa):
MGSGEEVSQERTENSIQVSMTKKPTFYARIGKRMFTGNEEKNPFDEVIITGLGSATKIAIGAASIMEKEDIGCIYHSMICNCTKRKIKR

InterPro domains:
  IPR002775 DNA/RNA-binding protein Alba-like [PF01918] (14-69)
  IPR036882 Alba-like domain superfamily [G3DSA:3.30.110.20] (12-86)
  IPR036882 Alba-like domain superfamily [SSF82704] (11-79)